Protein AF-A0A7X1G3B4-F1 (afdb_monomer)

InterPro domains:
  IPR011990 Tetratricopeptide-like helical domain superfamily [G3DSA:1.25.40.10] (1-96)
  IPR011990 Tetratricopeptide-like helical domain superfamily [SSF48452] (3-93)

Sequence (104 aa):
MHSRGQSYARSGQERRGLTYLLMAYRICPDDIHILRSLIALFTQSGDGRRALNALDYLIGLEGEHPCHALLRSRALWVSGDHAGARECFSRHLLGPAPPRTSNP

Secondary structure (DSSP, 8-state):
---SSSGGGGSTTHHHHHHHHHHHHHH-TT-HHHHHHHHHHHHHHT-HHHHHHHHHHHHHHH---HHHHHHHHHHHHHTT-HHHHHHHHHHHHHSSPPP-----

Nearest PDB structures (foldseek):
  6vfj-assembly1_B  TM=7.382E-01  e=1.663E-02  synthetic construct
  3vtx-assembly2_B  TM=7.820E-01  e=4.833E-02  Candidatus Magnetobacterium bavaricum
  8os1-assembly1_B  TM=7.878E-01  e=6.897E-02  Trypanosoma cruzi
  6fdp-assembly1_A  TM=7.020E-01  e=1.036E-01  Homo sapiens
  4buj-assembly2_F  TM=7.617E-01  e=2.456E-01  Saccharomyces cerevisiae S288C

Organism: NCBI:txid2762576

Solvent-accessible surface area (backbone atoms only — not comparable to full-atom values): 6002 Å² total; per-residue (Å²): 141,90,84,76,81,76,68,72,84,71,54,95,48,58,76,64,48,48,58,53,44,54,53,46,36,74,76,44,71,83,39,63,70,51,39,55,51,50,26,54,46,25,35,73,71,48,38,8,67,60,13,43,53,42,44,53,54,46,34,74,72,78,43,93,50,79,70,50,41,58,52,46,16,50,11,29,42,44,55,68,39,52,67,61,14,48,52,42,41,49,48,61,74,60,42,88,64,74,77,82,77,85,75,132
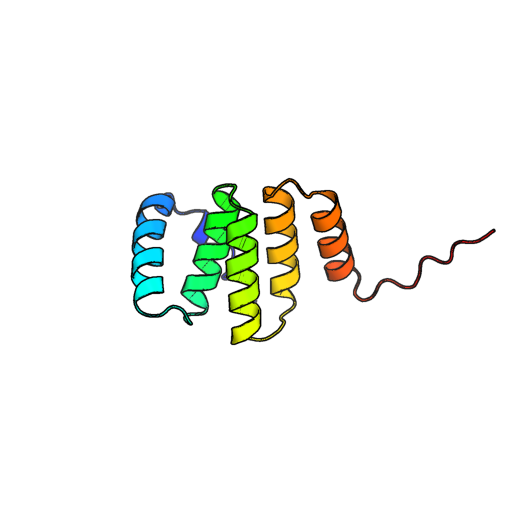
Structure (mmCIF, N/CA/C/O backbone):
data_AF-A0A7X1G3B4-F1
#
_entry.id   AF-A0A7X1G3B4-F1
#
loop_
_atom_site.group_PDB
_atom_site.id
_atom_site.type_symbol
_atom_site.label_atom_id
_atom_site.label_alt_id
_atom_site.label_comp_id
_atom_site.label_asym_id
_atom_site.label_entity_id
_atom_site.label_seq_id
_atom_site.pdbx_PDB_ins_code
_atom_site.Cartn_x
_atom_site.Cartn_y
_atom_site.Cartn_z
_atom_site.occupancy
_atom_site.B_iso_or_equiv
_atom_site.auth_seq_id
_atom_site.auth_comp_id
_atom_site.auth_asym_id
_atom_site.auth_atom_id
_atom_site.pdbx_PDB_model_num
ATOM 1 N N . MET A 1 1 ? 21.589 -2.088 6.244 1.00 38.19 1 MET A N 1
ATOM 2 C CA . MET A 1 1 ? 21.008 -0.810 6.716 1.00 38.19 1 MET A CA 1
ATOM 3 C C . MET A 1 1 ? 19.492 -0.812 6.494 1.00 38.19 1 MET A C 1
ATOM 5 O O . MET A 1 1 ? 19.005 -0.251 5.524 1.00 38.19 1 MET A O 1
ATOM 9 N N . HIS A 1 2 ? 18.737 -1.482 7.370 1.00 42.66 2 HIS A N 1
ATOM 10 C CA . HIS A 1 2 ? 17.272 -1.577 7.316 1.00 42.66 2 HIS A CA 1
ATOM 11 C C . HIS A 1 2 ? 16.676 -0.797 8.489 1.00 42.66 2 HIS A C 1
ATOM 13 O O . HIS A 1 2 ? 16.542 -1.362 9.565 1.00 42.66 2 HIS A O 1
ATOM 19 N N . SER A 1 3 ? 16.374 0.494 8.311 1.00 39.66 3 SER A N 1
ATOM 20 C CA . SER A 1 3 ? 15.468 1.271 9.184 1.00 39.66 3 SER A CA 1
ATOM 21 C C . SER A 1 3 ? 15.302 2.700 8.658 1.00 39.66 3 SER A C 1
ATOM 23 O O . SER A 1 3 ? 15.886 3.633 9.194 1.00 39.66 3 SER A O 1
ATOM 25 N N . ARG A 1 4 ? 14.527 2.902 7.582 1.00 43.81 4 ARG A N 1
ATOM 26 C CA . ARG A 1 4 ? 14.078 4.260 7.182 1.00 43.81 4 ARG A CA 1
ATOM 27 C C . ARG A 1 4 ? 12.594 4.367 6.815 1.00 43.81 4 ARG A C 1
ATOM 29 O O . ARG A 1 4 ? 12.114 5.467 6.587 1.00 43.81 4 ARG A O 1
ATOM 36 N N . GLY A 1 5 ? 11.845 3.261 6.830 1.00 39.69 5 GLY A N 1
ATOM 37 C CA . GLY A 1 5 ? 10.407 3.273 6.527 1.00 39.69 5 GLY A CA 1
ATOM 38 C C . GLY A 1 5 ? 9.496 3.626 7.710 1.00 39.69 5 GLY A C 1
ATOM 39 O O . GLY A 1 5 ? 8.376 4.071 7.497 1.00 39.69 5 GLY A O 1
ATOM 40 N N . GLN A 1 6 ? 9.952 3.453 8.958 1.00 45.34 6 GLN A N 1
ATOM 41 C CA . GLN A 1 6 ? 9.087 3.620 10.140 1.00 45.34 6 GLN A CA 1
ATOM 42 C C . GLN A 1 6 ? 9.034 5.051 10.703 1.00 45.34 6 GLN A C 1
ATOM 44 O O . GLN A 1 6 ? 8.147 5.348 11.498 1.00 45.34 6 GLN A O 1
ATOM 49 N N . SER A 1 7 ? 9.930 5.958 10.297 1.00 46.56 7 SER A N 1
ATOM 50 C CA . SER A 1 7 ? 10.035 7.278 10.944 1.00 46.56 7 SER A CA 1
ATOM 51 C C . SER A 1 7 ? 9.024 8.324 10.458 1.00 46.56 7 SER A C 1
ATOM 53 O O . S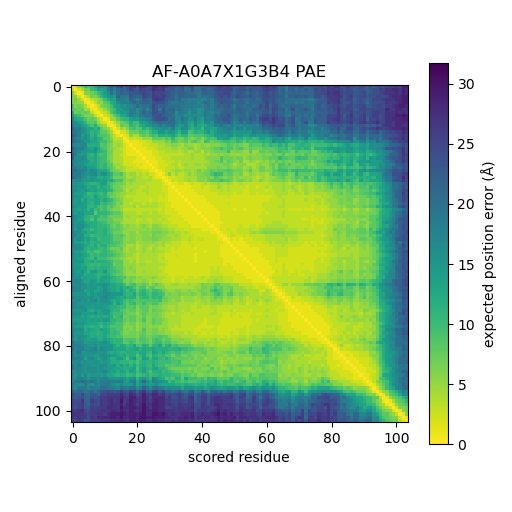ER A 1 7 ? 8.824 9.317 11.152 1.00 46.56 7 SER A O 1
ATOM 55 N N . TYR A 1 8 ? 8.376 8.141 9.304 1.00 49.12 8 TYR A N 1
ATOM 56 C CA . TYR A 1 8 ? 7.470 9.167 8.763 1.00 49.12 8 TYR A CA 1
ATOM 57 C C . TYR A 1 8 ? 6.027 9.073 9.278 1.00 49.12 8 TYR A C 1
ATOM 59 O O . TYR A 1 8 ? 5.281 10.036 9.151 1.00 49.12 8 TYR A O 1
ATOM 67 N N . ALA A 1 9 ? 5.656 7.976 9.947 1.00 41.56 9 ALA A N 1
ATOM 68 C CA . ALA A 1 9 ? 4.331 7.803 10.552 1.00 41.56 9 ALA A CA 1
ATOM 69 C C . ALA A 1 9 ? 4.172 8.496 11.927 1.00 41.56 9 ALA A C 1
ATOM 71 O O . ALA A 1 9 ? 3.136 8.356 12.566 1.00 41.56 9 ALA A O 1
ATOM 72 N N . ARG A 1 10 ? 5.196 9.209 12.429 1.00 42.84 10 ARG A N 1
ATOM 73 C CA . ARG A 1 10 ? 5.163 9.843 13.767 1.00 42.84 10 ARG A CA 1
ATOM 74 C C . ARG A 1 10 ? 5.088 11.364 13.778 1.00 42.84 10 ARG A C 1
ATOM 76 O O . ARG A 1 10 ? 4.856 11.941 14.837 1.00 42.84 10 ARG A O 1
ATOM 83 N N . SER A 1 11 ? 5.263 12.026 12.643 1.00 44.81 11 SER A N 1
ATOM 84 C CA . SER A 1 11 ? 5.191 13.483 12.598 1.00 44.81 11 SER A CA 1
ATOM 85 C C . SER A 1 11 ? 3.753 13.885 12.297 1.00 44.81 11 SER A C 1
ATOM 87 O O . SER A 1 11 ? 3.269 13.615 11.202 1.00 44.81 11 SER A O 1
ATOM 89 N N . GLY A 1 12 ? 3.082 14.574 13.228 1.00 45.66 12 GLY A N 1
ATOM 90 C CA . GLY A 1 12 ? 1.732 15.157 13.089 1.00 45.66 12 GLY A CA 1
ATOM 91 C C . GLY A 1 12 ? 1.567 16.206 11.971 1.00 45.66 12 GLY A C 1
ATOM 92 O O . GLY A 1 12 ? 0.716 17.085 12.050 1.00 45.66 12 GLY A O 1
ATOM 93 N N . GLN A 1 13 ? 2.392 16.126 10.926 1.00 50.03 13 GLN A N 1
ATOM 94 C CA . GLN A 1 13 ? 2.340 16.863 9.671 1.00 50.03 13 GLN A CA 1
ATOM 95 C C . GLN A 1 13 ? 1.618 16.085 8.554 1.00 50.03 13 GLN A C 1
ATOM 97 O O . GLN A 1 13 ? 1.557 16.592 7.436 1.00 50.03 13 GLN A O 1
ATOM 102 N N . GLU A 1 14 ? 1.047 14.903 8.830 1.00 54.47 14 GLU A N 1
ATOM 103 C CA . GLU A 1 14 ? 0.404 14.010 7.842 1.00 54.47 14 GLU A CA 1
ATOM 104 C C . GLU A 1 14 ? -0.493 14.734 6.826 1.00 54.47 14 GLU A C 1
ATOM 106 O O . GLU A 1 14 ? -0.369 14.515 5.622 1.00 54.47 14 GLU A O 1
ATOM 111 N N . ARG A 1 15 ? -1.349 15.664 7.273 1.00 53.91 15 ARG A N 1
ATOM 112 C CA . ARG A 1 15 ? -2.278 16.363 6.364 1.00 53.91 15 ARG A CA 1
ATOM 113 C C . ARG A 1 15 ? -1.598 17.369 5.434 1.00 53.91 15 ARG A C 1
ATOM 115 O O . ARG A 1 15 ? -2.042 17.538 4.305 1.00 53.91 15 ARG A O 1
ATOM 122 N N . ARG A 1 16 ? -0.532 18.043 5.884 1.00 58.41 16 ARG A N 1
ATOM 123 C CA . ARG A 1 16 ? 0.249 18.962 5.028 1.00 58.41 16 ARG A CA 1
ATOM 124 C C . ARG A 1 16 ? 1.195 18.185 4.113 1.00 58.41 16 ARG A C 1
ATOM 126 O O . ARG A 1 16 ? 1.377 18.568 2.960 1.00 58.41 16 ARG A O 1
ATOM 133 N N . GLY A 1 17 ? 1.727 17.070 4.614 1.00 65.38 17 GLY A N 1
ATOM 134 C CA . GLY A 1 17 ? 2.527 16.124 3.846 1.00 65.38 17 GLY A CA 1
ATOM 135 C C . GLY A 1 17 ? 1.749 15.524 2.678 1.00 65.38 17 GLY A C 1
ATOM 136 O O . GLY A 1 17 ? 2.301 15.443 1.588 1.00 65.38 17 GLY A O 1
ATOM 137 N N . LEU A 1 18 ? 0.461 15.201 2.861 1.00 68.19 18 LEU A N 1
ATOM 138 C CA . LEU A 1 18 ? -0.400 14.676 1.795 1.00 68.19 18 LEU A CA 1
ATOM 139 C C . LEU A 1 18 ? -0.462 15.608 0.583 1.00 68.19 18 LEU A C 1
ATOM 141 O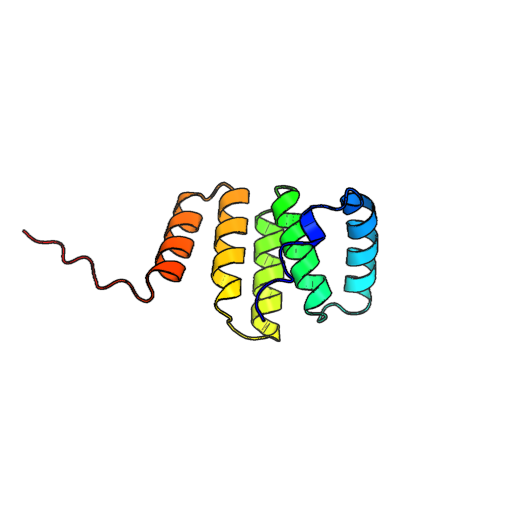 O . LEU A 1 18 ? -0.186 15.184 -0.534 1.00 68.19 18 LEU A O 1
ATOM 145 N N . THR A 1 19 ? -0.808 16.880 0.795 1.00 73.50 19 THR A N 1
ATOM 146 C CA . THR A 1 19 ? -0.938 17.845 -0.304 1.00 73.50 19 THR A CA 1
ATOM 147 C C . THR A 1 19 ? 0.392 18.040 -1.019 1.00 73.50 19 THR A C 1
ATOM 149 O O . THR A 1 19 ? 0.427 18.068 -2.246 1.00 73.50 19 THR A O 1
ATOM 152 N N . TYR A 1 20 ? 1.494 18.116 -0.271 1.00 73.88 20 TYR A N 1
ATOM 153 C CA . TYR A 1 20 ? 2.824 18.243 -0.861 1.00 73.88 20 TYR A CA 1
ATOM 154 C C . TYR A 1 20 ? 3.217 16.997 -1.669 1.00 73.88 20 TYR A C 1
ATOM 156 O O . TYR A 1 20 ? 3.682 17.129 -2.796 1.00 73.88 20 TYR A O 1
ATOM 164 N N . LEU A 1 21 ? 2.953 15.795 -1.147 1.00 75.69 21 LEU A N 1
ATOM 165 C CA . LEU A 1 21 ? 3.201 14.523 -1.834 1.00 75.69 21 LEU A CA 1
ATOM 166 C C . LEU A 1 21 ? 2.354 14.365 -3.095 1.00 75.69 21 LEU A C 1
ATOM 168 O O . LEU A 1 21 ? 2.865 13.892 -4.101 1.00 75.69 21 LEU A O 1
ATOM 172 N N . LEU A 1 22 ? 1.089 14.785 -3.077 1.00 79.44 22 LEU A N 1
ATOM 173 C CA . LEU A 1 22 ? 0.232 14.756 -4.263 1.00 79.44 22 LEU A CA 1
ATOM 174 C C . LEU A 1 22 ? 0.719 15.731 -5.339 1.00 79.44 22 LEU A C 1
ATOM 176 O O . LEU A 1 22 ? 0.697 15.398 -6.521 1.00 79.44 22 LEU A O 1
ATOM 180 N N . MET A 1 23 ? 1.185 16.919 -4.949 1.00 81.31 23 MET A N 1
ATOM 181 C CA . MET A 1 23 ? 1.775 17.871 -5.894 1.00 81.31 23 MET A CA 1
ATOM 182 C C . MET A 1 23 ? 3.095 17.344 -6.455 1.00 81.31 23 MET A C 1
ATOM 184 O O . MET A 1 23 ? 3.314 17.417 -7.659 1.00 81.31 23 MET A O 1
ATOM 188 N N . ALA A 1 24 ? 3.934 16.749 -5.610 1.00 80.19 24 ALA A N 1
ATOM 189 C CA . ALA A 1 24 ? 5.177 16.124 -6.036 1.00 80.19 24 ALA A CA 1
ATOM 190 C C . ALA A 1 24 ? 4.917 14.928 -6.972 1.00 80.19 24 ALA A C 1
ATOM 192 O O . ALA A 1 24 ? 5.570 14.826 -8.003 1.00 80.19 24 ALA A O 1
ATOM 193 N N . TYR A 1 25 ? 3.900 14.105 -6.698 1.00 81.25 25 TYR A N 1
ATOM 194 C CA . TYR A 1 25 ? 3.465 13.011 -7.576 1.00 81.25 25 TYR A CA 1
ATOM 195 C C . TYR A 1 25 ? 3.010 13.506 -8.955 1.00 81.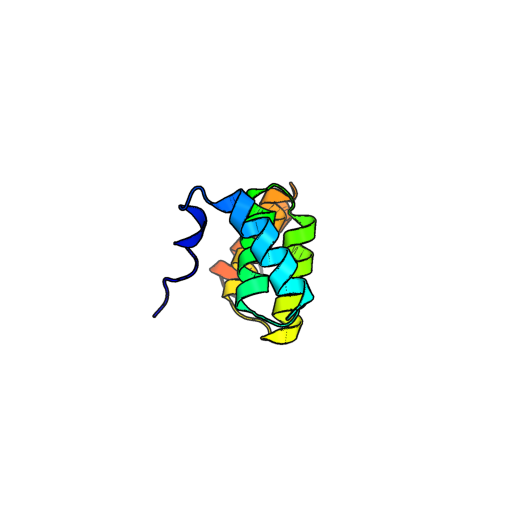25 25 TYR A C 1
ATOM 197 O O . TYR A 1 25 ? 3.251 12.849 -9.961 1.00 81.25 25 TYR A O 1
ATOM 205 N N . ARG A 1 26 ? 2.397 14.695 -9.038 1.00 82.62 26 ARG A N 1
ATOM 206 C CA . ARG A 1 26 ? 2.056 15.308 -10.334 1.00 82.62 26 ARG A CA 1
ATOM 207 C C . ARG A 1 26 ? 3.278 15.760 -11.134 1.00 82.62 26 ARG A C 1
ATOM 209 O O . ARG A 1 26 ? 3.160 15.910 -12.344 1.00 82.62 26 ARG A O 1
ATOM 216 N N . ILE A 1 27 ? 4.399 16.030 -10.467 1.00 82.88 27 ILE A N 1
ATOM 217 C CA . ILE A 1 27 ? 5.644 16.490 -11.096 1.00 82.88 27 ILE A CA 1
ATOM 218 C C . ILE A 1 27 ? 6.524 15.291 -11.465 1.00 82.88 27 ILE A C 1
ATOM 220 O O . ILE A 1 27 ? 7.076 15.255 -12.559 1.00 82.88 27 ILE A O 1
ATOM 224 N N . CYS A 1 28 ? 6.637 14.314 -10.566 1.00 79.00 28 CYS A N 1
ATOM 225 C CA . CYS A 1 28 ? 7.419 13.098 -10.746 1.00 79.00 28 CYS A CA 1
ATOM 226 C C . CYS A 1 28 ? 6.610 11.886 -10.242 1.00 79.00 28 CYS A C 1
ATOM 228 O O . CYS A 1 28 ? 6.710 11.522 -9.065 1.00 79.00 28 CYS A O 1
ATOM 230 N N . PRO A 1 29 ? 5.766 11.282 -11.095 1.00 79.12 29 PRO A N 1
ATOM 231 C CA . PRO A 1 29 ? 4.926 10.153 -10.695 1.00 79.12 29 PRO A CA 1
ATOM 232 C C . PRO A 1 29 ? 5.728 8.865 -10.465 1.00 79.12 29 PRO A C 1
ATOM 234 O O . PRO A 1 29 ? 5.291 8.008 -9.701 1.00 79.12 29 PRO A O 1
ATOM 237 N N . ASP A 1 30 ? 6.906 8.756 -11.080 1.00 84.06 30 ASP A N 1
ATOM 238 C CA . ASP A 1 30 ? 7.796 7.593 -10.994 1.00 84.06 30 ASP A CA 1
ATOM 239 C C . ASP A 1 30 ? 8.782 7.653 -9.821 1.00 84.06 30 ASP A C 1
ATOM 241 O O . ASP A 1 30 ? 9.614 6.762 -9.648 1.00 84.06 30 ASP A O 1
ATOM 245 N N . ASP A 1 31 ? 8.704 8.691 -8.984 1.00 82.38 31 ASP A N 1
ATOM 246 C CA . ASP A 1 31 ? 9.558 8.776 -7.807 1.00 82.38 31 ASP A CA 1
ATOM 247 C C . ASP A 1 31 ? 9.113 7.768 -6.734 1.00 82.38 31 ASP A C 1
ATOM 249 O O . ASP A 1 31 ? 8.065 7.875 -6.083 1.00 82.38 31 ASP A O 1
ATOM 253 N N . ILE A 1 32 ? 9.981 6.791 -6.517 1.00 81.94 32 ILE A N 1
ATOM 254 C CA . ILE A 1 32 ? 9.850 5.709 -5.543 1.00 81.94 32 ILE A CA 1
ATOM 255 C C . ILE A 1 32 ? 9.584 6.225 -4.124 1.00 81.94 32 ILE A C 1
ATOM 257 O O . ILE A 1 32 ? 8.784 5.646 -3.380 1.00 81.94 32 ILE A 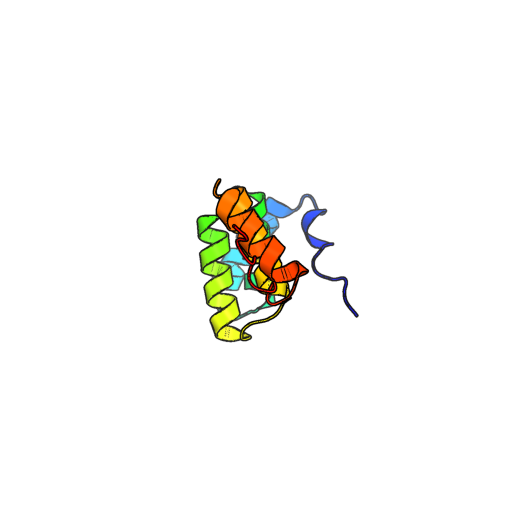O 1
ATOM 261 N N . HIS A 1 33 ? 10.247 7.306 -3.707 1.00 80.00 33 HIS A N 1
ATOM 262 C CA . HIS A 1 33 ? 10.090 7.847 -2.360 1.00 80.00 33 HIS A CA 1
ATOM 263 C C . HIS A 1 33 ? 8.704 8.468 -2.172 1.00 80.00 33 HIS A C 1
ATOM 265 O O . HIS A 1 33 ? 8.097 8.315 -1.102 1.00 80.00 33 HIS A O 1
ATOM 271 N N . ILE A 1 34 ? 8.181 9.116 -3.215 1.00 82.62 34 ILE A N 1
ATOM 272 C CA . ILE A 1 34 ? 6.826 9.674 -3.233 1.00 82.62 34 ILE A CA 1
ATOM 273 C C . ILE A 1 34 ? 5.797 8.543 -3.163 1.00 82.62 34 ILE A C 1
ATOM 275 O O . ILE A 1 34 ? 4.923 8.569 -2.294 1.00 82.62 34 ILE A O 1
ATOM 279 N N . LEU A 1 35 ? 5.942 7.511 -3.997 1.00 84.19 35 LEU A N 1
ATOM 280 C CA . LEU A 1 35 ? 5.049 6.348 -4.021 1.00 84.19 35 LEU A CA 1
ATOM 281 C C . LEU A 1 35 ? 4.997 5.628 -2.670 1.00 84.19 35 LEU A C 1
ATOM 283 O O . LEU A 1 35 ? 3.915 5.383 -2.137 1.00 84.19 35 LEU A O 1
ATOM 287 N N . ARG A 1 36 ? 6.152 5.360 -2.049 1.00 83.12 36 ARG A N 1
ATOM 288 C CA . ARG A 1 36 ? 6.222 4.726 -0.717 1.00 83.12 36 ARG A CA 1
ATOM 289 C C . ARG A 1 36 ? 5.519 5.552 0.355 1.00 83.12 36 ARG A C 1
ATOM 291 O O . ARG A 1 36 ? 4.847 4.991 1.223 1.00 83.12 36 ARG A O 1
ATOM 298 N N . SER A 1 37 ? 5.645 6.872 0.278 1.00 81.62 37 SER A N 1
ATOM 299 C CA . SER A 1 37 ? 4.980 7.791 1.203 1.00 81.62 37 SER A CA 1
ATOM 300 C C . SER A 1 37 ? 3.462 7.814 0.987 1.00 81.62 37 SER A C 1
ATOM 302 O O . SER A 1 37 ? 2.711 7.772 1.962 1.00 81.62 37 SER A O 1
ATOM 304 N N . LEU A 1 38 ? 2.997 7.793 -0.268 1.00 84.25 38 LEU A N 1
ATOM 305 C CA . LEU A 1 38 ? 1.574 7.689 -0.608 1.00 84.25 38 LEU A CA 1
ATOM 306 C C . LEU A 1 38 ? 0.963 6.368 -0.127 1.00 84.25 38 LEU A C 1
ATOM 308 O O . LEU A 1 38 ? -0.101 6.382 0.486 1.00 84.25 38 LEU A O 1
ATOM 312 N N . ILE A 1 39 ? 1.646 5.236 -0.324 1.00 86.81 39 ILE A N 1
ATOM 313 C CA . ILE A 1 39 ? 1.190 3.919 0.152 1.00 86.81 39 ILE A CA 1
ATOM 314 C C . ILE A 1 39 ? 1.008 3.932 1.673 1.00 86.81 39 ILE A C 1
ATOM 316 O O . ILE A 1 39 ? -0.031 3.499 2.179 1.00 86.81 39 ILE A O 1
ATOM 320 N N . ALA A 1 40 ? 1.991 4.455 2.413 1.00 82.31 40 ALA A N 1
ATOM 321 C CA . ALA A 1 40 ? 1.914 4.557 3.869 1.00 82.31 40 ALA A CA 1
ATOM 322 C C . ALA A 1 40 ? 0.739 5.435 4.321 1.00 82.31 40 ALA A C 1
ATOM 324 O O . ALA A 1 40 ? 0.041 5.102 5.277 1.00 82.31 40 ALA A O 1
ATOM 325 N N . LEU A 1 41 ? 0.497 6.535 3.617 1.00 82.88 41 LEU A N 1
ATOM 326 C CA . LEU A 1 41 ? -0.558 7.481 3.940 1.00 82.88 41 LEU A CA 1
ATOM 327 C C . LEU A 1 41 ? -1.957 6.950 3.616 1.00 82.88 41 LEU A C 1
ATOM 329 O O . LEU A 1 41 ? -2.854 7.066 4.447 1.00 82.88 41 LEU A O 1
ATOM 333 N N . PHE A 1 42 ? -2.144 6.298 2.467 1.00 85.31 42 PHE A N 1
ATOM 334 C CA . PHE A 1 42 ? -3.397 5.615 2.138 1.00 85.31 42 PHE A CA 1
ATOM 335 C C . PHE A 1 42 ? -3.694 4.491 3.133 1.00 85.31 42 PHE A C 1
ATOM 337 O O . PHE A 1 42 ? -4.827 4.346 3.582 1.00 85.31 42 PHE A O 1
ATOM 344 N N . THR A 1 43 ? -2.664 3.756 3.557 1.00 84.38 43 THR A N 1
ATOM 345 C CA . THR A 1 43 ? -2.800 2.722 4.591 1.00 84.38 43 THR A CA 1
ATOM 346 C C . THR A 1 43 ? -3.198 3.317 5.948 1.00 84.38 43 THR A C 1
ATOM 348 O O . THR A 1 43 ? -4.009 2.731 6.653 1.00 84.38 43 THR A O 1
ATOM 351 N N . GLN A 1 44 ? -2.665 4.482 6.330 1.00 81.25 44 GLN A N 1
ATOM 352 C CA . GLN A 1 44 ? -3.070 5.180 7.561 1.00 81.25 44 GLN A CA 1
ATOM 353 C C . GLN A 1 44 ? -4.477 5.781 7.464 1.00 81.25 44 GLN A C 1
ATOM 355 O O . GLN A 1 44 ? -5.206 5.796 8.450 1.00 81.25 44 GLN A O 1
ATOM 360 N N . SER A 1 45 ? -4.875 6.227 6.272 1.00 81.19 45 SER A N 1
ATOM 361 C CA . SER A 1 45 ? -6.166 6.884 6.029 1.00 81.19 45 SER A CA 1
ATOM 362 C C . SER A 1 45 ? -7.349 5.915 5.939 1.00 81.19 45 SER A C 1
ATOM 364 O O . SER A 1 45 ? -8.488 6.364 5.885 1.00 81.19 45 SER A O 1
ATOM 366 N N . GLY A 1 46 ? -7.112 4.599 5.911 1.00 82.75 46 GLY A N 1
ATOM 367 C CA . GLY A 1 46 ? -8.177 3.614 5.684 1.00 82.75 46 GLY A CA 1
ATOM 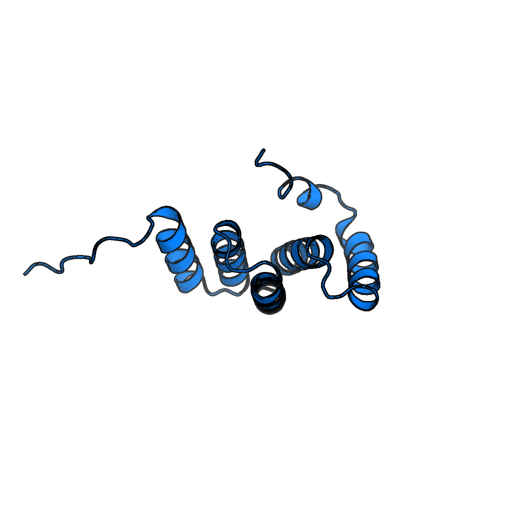368 C C . GLY A 1 46 ? -8.364 3.219 4.212 1.00 82.75 46 GLY A C 1
ATOM 369 O O . GLY A 1 46 ? -9.104 2.291 3.897 1.00 82.75 46 GLY A O 1
ATOM 370 N N . ASP A 1 47 ? -7.664 3.881 3.292 1.00 85.69 47 ASP A N 1
ATOM 371 C CA . ASP A 1 47 ? -7.804 3.717 1.844 1.00 85.69 47 ASP A CA 1
ATOM 372 C C . ASP A 1 47 ? -6.958 2.549 1.305 1.00 85.69 47 ASP A C 1
ATOM 374 O O . ASP A 1 47 ? -6.097 2.712 0.433 1.00 85.69 47 ASP A O 1
ATOM 378 N N . GLY A 1 48 ? -7.220 1.332 1.790 1.00 87.06 48 GLY A N 1
ATOM 379 C CA . GLY A 1 48 ? -6.467 0.132 1.400 1.00 87.06 48 GLY A CA 1
ATOM 380 C C . GLY A 1 48 ? -6.425 -0.115 -0.117 1.00 87.06 48 GLY A C 1
ATOM 381 O O . GLY A 1 48 ? -5.388 -0.498 -0.654 1.00 87.06 48 GLY A O 1
ATOM 382 N N . ARG A 1 49 ? -7.501 0.206 -0.851 1.00 87.88 49 ARG A N 1
ATOM 383 C CA . ARG A 1 49 ? -7.542 0.085 -2.324 1.00 87.88 49 ARG A CA 1
ATOM 384 C C . ARG A 1 49 ? -6.544 1.006 -3.030 1.00 87.88 49 ARG A C 1
ATOM 386 O O . ARG A 1 49 ? -5.874 0.579 -3.967 1.00 87.88 49 ARG A O 1
ATOM 393 N N . ARG A 1 50 ? -6.433 2.264 -2.589 1.00 86.62 50 ARG A N 1
ATOM 394 C CA . ARG A 1 50 ? -5.481 3.228 -3.171 1.00 86.62 50 ARG A CA 1
ATOM 395 C C . ARG A 1 50 ? -4.046 2.867 -2.806 1.00 86.62 50 ARG A C 1
ATOM 397 O O . ARG A 1 50 ? -3.165 2.982 -3.651 1.00 86.62 50 ARG A O 1
ATOM 404 N N . ALA A 1 51 ? -3.834 2.366 -1.587 1.00 89.38 51 ALA A N 1
ATOM 405 C CA . ALA A 1 51 ? -2.542 1.843 -1.160 1.00 89.38 51 ALA A CA 1
ATOM 406 C C . ALA A 1 51 ? -2.085 0.663 -2.034 1.00 89.38 51 ALA A C 1
ATOM 408 O O . ALA A 1 51 ? -0.930 0.634 -2.447 1.00 89.38 51 ALA A O 1
ATOM 409 N N . LEU A 1 52 ? -2.988 -0.271 -2.359 1.00 88.69 52 LEU A N 1
ATOM 410 C CA . LEU A 1 52 ? -2.686 -1.400 -3.245 1.00 88.69 52 LEU A CA 1
ATOM 411 C C . LEU A 1 52 ? -2.334 -0.948 -4.664 1.00 88.69 52 LEU A C 1
ATOM 413 O O . LEU A 1 52 ? -1.358 -1.438 -5.214 1.00 88.69 52 LEU A O 1
ATOM 417 N N . ASN A 1 53 ? -3.078 0.003 -5.232 1.00 90.75 53 ASN A N 1
ATOM 418 C CA . ASN A 1 53 ? -2.803 0.509 -6.580 1.00 90.75 53 ASN A CA 1
ATOM 419 C C . ASN A 1 53 ? -1.432 1.210 -6.661 1.00 90.75 53 ASN A C 1
ATOM 421 O O . ASN A 1 53 ? -0.614 0.894 -7.518 1.00 90.75 53 ASN A O 1
ATOM 425 N N . ALA A 1 54 ? -1.132 2.095 -5.705 1.00 88.81 54 ALA A N 1
ATOM 426 C CA . ALA A 1 54 ? 0.175 2.751 -5.640 1.00 88.81 54 ALA A CA 1
ATOM 427 C C . ALA A 1 54 ? 1.327 1.751 -5.420 1.00 88.81 54 ALA A C 1
ATOM 429 O O . ALA A 1 54 ? 2.430 1.956 -5.924 1.00 88.81 54 ALA A O 1
ATOM 430 N N . LEU A 1 55 ? 1.076 0.663 -4.685 1.00 89.12 55 LEU A N 1
ATOM 431 C CA . LEU A 1 55 ? 2.045 -0.411 -4.490 1.00 89.12 55 LEU A CA 1
ATOM 432 C C . LEU A 1 55 ? 2.290 -1.216 -5.771 1.00 89.12 55 LEU A C 1
ATOM 434 O O . LEU A 1 55 ? 3.436 -1.550 -6.045 1.00 89.12 55 LEU A O 1
ATOM 438 N N . ASP A 1 56 ? 1.248 -1.513 -6.545 1.00 89.50 56 ASP A N 1
ATOM 439 C CA . ASP A 1 56 ? 1.367 -2.215 -7.830 1.00 89.50 56 ASP A CA 1
ATOM 440 C C . ASP A 1 56 ? 2.198 -1.395 -8.828 1.00 89.50 56 ASP A C 1
ATOM 442 O O . ASP A 1 56 ? 3.145 -1.904 -9.427 1.00 89.50 56 ASP A O 1
ATOM 446 N N . TYR A 1 57 ? 1.944 -0.084 -8.885 1.00 89.62 57 TYR A N 1
ATOM 447 C CA . TYR A 1 57 ? 2.745 0.851 -9.673 1.00 89.62 57 TYR A CA 1
ATOM 448 C C . TYR A 1 57 ? 4.217 0.871 -9.231 1.00 89.62 57 TYR A C 1
ATOM 450 O O . TYR A 1 57 ? 5.119 0.782 -10.060 1.00 89.62 57 TYR A O 1
ATOM 458 N N . LEU A 1 58 ? 4.475 0.911 -7.918 1.00 88.06 58 LEU A N 1
ATOM 459 C CA . LEU A 1 58 ? 5.833 0.856 -7.371 1.00 88.06 58 LEU A CA 1
ATO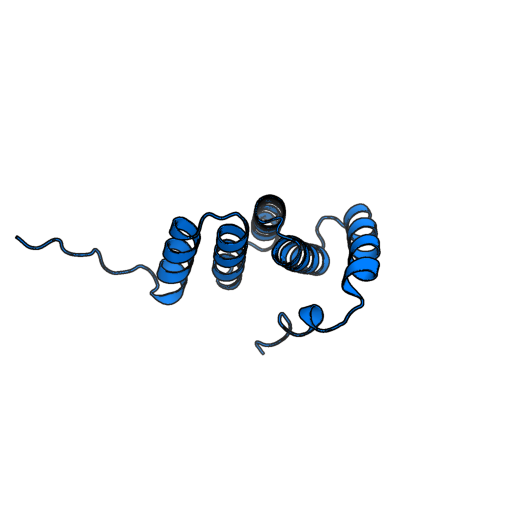M 460 C C . LEU A 1 58 ? 6.561 -0.450 -7.736 1.00 88.06 58 LEU A C 1
ATOM 462 O O . LEU A 1 58 ? 7.739 -0.413 -8.086 1.00 88.06 58 LEU A O 1
ATOM 466 N N . ILE A 1 59 ? 5.866 -1.592 -7.676 1.00 88.06 59 ILE A N 1
ATOM 467 C CA . ILE A 1 59 ? 6.410 -2.897 -8.086 1.00 88.06 59 ILE A CA 1
ATOM 468 C C . ILE A 1 59 ? 6.768 -2.887 -9.575 1.00 88.06 59 ILE A C 1
ATOM 470 O O . ILE A 1 59 ? 7.805 -3.430 -9.946 1.00 88.06 59 ILE A O 1
ATOM 474 N N . GLY A 1 60 ? 5.951 -2.252 -10.419 1.00 87.62 60 GLY A N 1
ATOM 475 C CA . GLY A 1 60 ? 6.243 -2.098 -11.844 1.00 87.62 60 GLY A CA 1
ATOM 476 C C . GLY A 1 60 ? 7.526 -1.308 -12.132 1.00 87.62 60 GLY A C 1
ATOM 477 O O . GLY A 1 60 ? 8.175 -1.568 -13.141 1.00 87.62 60 GLY A O 1
ATOM 478 N N . LEU A 1 61 ? 7.911 -0.386 -11.242 1.00 85.38 61 LEU A N 1
ATOM 479 C CA . LEU A 1 61 ? 9.089 0.474 -11.406 1.00 85.38 61 LEU A CA 1
ATOM 480 C C . LEU A 1 61 ? 10.374 -0.108 -10.805 1.00 85.38 61 LEU A C 1
ATOM 482 O O . LEU A 1 61 ? 11.404 -0.127 -11.473 1.00 85.38 61 LEU A O 1
ATOM 486 N N . GLU A 1 62 ? 10.339 -0.560 -9.547 1.00 83.94 62 GLU A N 1
ATOM 487 C CA . GLU A 1 62 ? 11.528 -1.095 -8.852 1.00 83.94 62 GLU A CA 1
ATOM 488 C C . GLU A 1 62 ? 11.719 -2.602 -9.065 1.00 83.94 62 GLU A C 1
ATOM 490 O O . GLU A 1 62 ? 12.792 -3.140 -8.794 1.00 83.94 62 GLU A O 1
ATOM 495 N N . GLY A 1 63 ? 10.678 -3.297 -9.527 1.00 80.06 63 GLY A N 1
ATOM 496 C CA . GLY A 1 63 ? 10.598 -4.750 -9.489 1.00 80.06 63 GLY A CA 1
ATOM 497 C C . GLY A 1 63 ? 10.085 -5.279 -8.147 1.00 80.06 63 GLY A C 1
ATOM 498 O O . GLY A 1 63 ? 9.819 -4.552 -7.183 1.00 80.06 63 GLY A O 1
ATOM 499 N N . GLU A 1 64 ? 9.898 -6.596 -8.075 1.00 78.19 64 GLU A N 1
ATOM 500 C CA . GLU A 1 64 ? 9.362 -7.234 -6.877 1.00 78.19 64 GLU A CA 1
ATOM 501 C C . GLU A 1 64 ? 10.415 -7.294 -5.760 1.00 78.19 64 GLU A C 1
ATOM 503 O O . GLU A 1 64 ? 11.463 -7.926 -5.888 1.00 78.19 64 GLU A O 1
ATOM 508 N N . HIS A 1 65 ? 10.114 -6.652 -4.629 1.00 76.50 65 HIS A N 1
ATOM 509 C CA . HIS A 1 65 ? 10.944 -6.680 -3.431 1.00 76.50 65 HIS A CA 1
ATOM 510 C C . HIS A 1 65 ? 10.209 -7.333 -2.258 1.00 76.50 65 HIS A C 1
ATOM 512 O O . HIS A 1 65 ? 8.999 -7.156 -2.099 1.00 76.50 65 HIS A O 1
ATOM 518 N N . PRO A 1 66 ? 10.936 -7.994 -1.338 1.00 72.38 66 PRO A N 1
ATOM 519 C CA . PRO A 1 66 ? 10.343 -8.611 -0.150 1.00 72.38 66 PRO A CA 1
ATOM 520 C C . PRO A 1 66 ? 9.538 -7.606 0.691 1.00 72.38 66 PRO A C 1
ATOM 522 O O . PRO A 1 66 ? 8.473 -7.928 1.209 1.00 72.38 66 PRO A O 1
ATOM 525 N N . CYS A 1 67 ? 9.977 -6.348 0.751 1.00 73.38 67 CYS A N 1
ATOM 526 C CA . CYS A 1 67 ? 9.264 -5.278 1.449 1.00 73.38 67 CYS A CA 1
ATOM 527 C C . CYS A 1 67 ? 7.850 -5.004 0.893 1.00 73.38 67 CYS A C 1
ATOM 529 O O . CYS A 1 67 ? 7.001 -4.497 1.629 1.00 73.38 67 CYS A O 1
ATOM 531 N N . HIS A 1 68 ? 7.573 -5.333 -0.373 1.00 83.06 68 HIS A N 1
ATOM 532 C CA . HIS A 1 68 ? 6.272 -5.101 -1.007 1.00 83.06 68 HIS A CA 1
ATOM 533 C C . HIS A 1 68 ? 5.196 -6.038 -0.461 1.00 83.06 68 HIS A C 1
ATOM 535 O O . HIS A 1 68 ? 4.060 -5.613 -0.265 1.00 83.06 68 HIS A O 1
ATOM 541 N N . ALA A 1 69 ? 5.547 -7.274 -0.104 1.00 80.00 69 ALA A N 1
ATOM 542 C CA . ALA A 1 69 ? 4.595 -8.219 0.474 1.00 80.00 69 ALA A CA 1
ATOM 543 C C . ALA A 1 69 ? 4.064 -7.751 1.845 1.00 80.00 69 ALA A C 1
ATOM 545 O O . ALA A 1 69 ? 2.870 -7.879 2.127 1.00 80.00 69 ALA A O 1
ATOM 546 N N . LEU A 1 70 ? 4.919 -7.124 2.665 1.00 80.38 70 LEU A N 1
ATOM 547 C CA . LEU A 1 70 ? 4.509 -6.497 3.929 1.00 80.38 70 LEU A CA 1
ATOM 548 C C . LEU A 1 70 ? 3.550 -5.323 3.702 1.00 80.38 70 LEU A C 1
ATOM 550 O O . LEU A 1 70 ? 2.528 -5.219 4.382 1.00 80.38 70 LEU A O 1
ATOM 554 N N . LEU A 1 71 ? 3.857 -4.448 2.738 1.00 80.88 71 LEU A N 1
ATOM 555 C CA . LEU A 1 71 ? 2.992 -3.318 2.385 1.00 80.88 71 LEU A CA 1
ATOM 556 C C . LEU A 1 71 ? 1.635 -3.798 1.849 1.00 80.88 71 LEU A C 1
ATOM 558 O O . LEU A 1 71 ? 0.602 -3.269 2.255 1.00 80.88 71 LEU A O 1
ATOM 562 N N . ARG A 1 72 ? 1.628 -4.847 1.016 1.00 84.75 72 ARG A N 1
ATOM 563 C CA . ARG A 1 72 ? 0.417 -5.455 0.445 1.00 84.75 72 ARG A CA 1
ATOM 564 C C . ARG A 1 72 ? -0.483 -6.036 1.527 1.00 84.75 72 ARG A C 1
ATOM 566 O O . ARG A 1 72 ? -1.673 -5.741 1.551 1.00 84.75 72 ARG A O 1
ATOM 573 N N . SER A 1 73 ? 0.090 -6.802 2.456 1.00 83.56 73 SER A N 1
ATOM 574 C CA . SER A 1 73 ? -0.641 -7.345 3.604 1.00 83.56 73 SER A CA 1
ATOM 575 C C . SER A 1 73 ? -1.282 -6.234 4.441 1.00 83.56 73 SER A C 1
ATOM 577 O O . SER A 1 73 ? -2.465 -6.307 4.774 1.00 83.56 73 SER A O 1
ATOM 579 N N . ARG A 1 74 ? -0.542 -5.154 4.718 1.00 81.69 74 ARG A N 1
ATOM 580 C CA . ARG A 1 74 ? -1.061 -4.021 5.493 1.00 81.69 74 ARG A CA 1
ATOM 581 C C . ARG A 1 74 ? -2.192 -3.290 4.766 1.00 81.69 74 ARG A C 1
ATOM 583 O O . ARG A 1 74 ? -3.184 -2.935 5.394 1.00 81.69 74 ARG A O 1
ATOM 590 N N . ALA A 1 75 ? -2.069 -3.103 3.455 1.00 86.62 75 ALA A N 1
ATOM 591 C CA . ALA A 1 75 ? -3.105 -2.477 2.643 1.00 86.62 75 ALA A CA 1
ATOM 592 C C . ALA A 1 75 ? -4.381 -3.339 2.558 1.00 86.62 75 ALA A C 1
ATOM 594 O O . ALA A 1 75 ? -5.483 -2.806 2.689 1.00 86.62 75 ALA A O 1
ATOM 595 N N . LEU A 1 76 ? -4.246 -4.665 2.426 1.00 84.69 76 LEU A N 1
ATOM 596 C CA . LEU A 1 76 ? -5.367 -5.615 2.483 1.00 84.69 76 LEU A CA 1
ATOM 597 C C . LEU A 1 76 ? -6.071 -5.575 3.841 1.00 84.69 76 LEU A C 1
ATOM 599 O O . LEU A 1 76 ? -7.297 -5.504 3.899 1.00 84.69 76 LEU A O 1
ATOM 603 N N . TRP A 1 77 ? -5.295 -5.529 4.927 1.00 84.25 77 TRP A N 1
ATOM 604 C CA . TRP A 1 77 ? -5.830 -5.448 6.284 1.00 84.25 77 TRP A CA 1
ATOM 605 C C . TRP A 1 77 ? -6.695 -4.205 6.476 1.00 84.25 77 TRP A C 1
ATOM 607 O O . TRP A 1 77 ? -7.780 -4.274 7.045 1.00 84.25 77 TRP A O 1
ATOM 617 N N . VAL A 1 78 ? -6.219 -3.065 5.981 1.00 84.12 78 VAL A N 1
ATOM 618 C CA . VAL A 1 78 ? -6.937 -1.792 6.058 1.00 84.12 78 VAL A CA 1
ATOM 619 C C . VAL A 1 78 ? -8.140 -1.757 5.108 1.00 84.12 78 VAL A C 1
ATOM 621 O O . VAL A 1 78 ? -9.147 -1.134 5.421 1.00 84.12 78 VAL A O 1
ATOM 624 N N . SER A 1 79 ? -8.085 -2.484 3.990 1.00 83.25 79 SER A N 1
ATOM 625 C CA . SER A 1 79 ? -9.223 -2.656 3.080 1.00 83.25 79 SER A CA 1
ATOM 626 C C . SER A 1 79 ? -10.329 -3.573 3.634 1.00 83.25 79 SER A C 1
ATOM 628 O O . SER A 1 79 ? -11.328 -3.776 2.942 1.00 83.25 79 SER A O 1
ATOM 630 N N . GLY A 1 80 ? -10.156 -4.145 4.832 1.00 81.81 80 GLY A N 1
ATOM 631 C CA . GLY A 1 80 ? -11.086 -5.095 5.455 1.00 81.81 80 GLY A CA 1
ATOM 632 C C . GLY A 1 80 ? -10.885 -6.554 5.031 1.00 81.81 80 GLY A C 1
ATOM 633 O O . GLY A 1 80 ? -11.545 -7.445 5.562 1.00 81.81 80 GLY A O 1
ATOM 6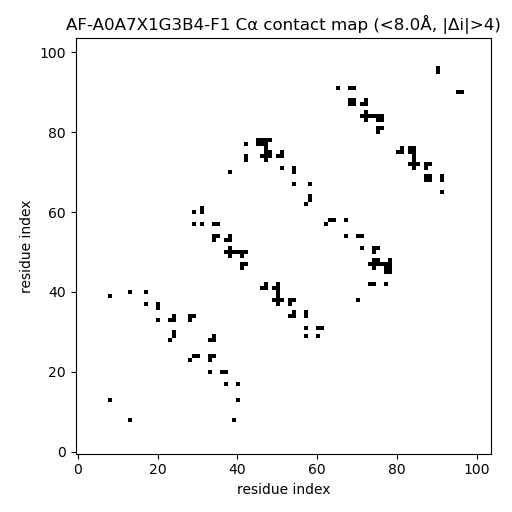34 N N . ASP A 1 81 ? -9.944 -6.829 4.123 1.00 80.50 81 ASP A N 1
ATOM 635 C CA . ASP A 1 81 ? -9.631 -8.181 3.659 1.00 80.50 81 ASP A CA 1
ATOM 636 C C . ASP A 1 81 ? -8.575 -8.831 4.566 1.00 80.50 81 ASP A C 1
ATOM 638 O O . ASP A 1 81 ? -7.405 -9.020 4.228 1.00 80.50 81 ASP A O 1
ATOM 642 N N . HIS A 1 82 ? -8.982 -9.125 5.801 1.00 78.88 82 HIS A N 1
ATOM 643 C CA . HIS A 1 82 ? -8.084 -9.682 6.817 1.00 78.88 82 HIS A CA 1
ATOM 644 C C . HIS A 1 82 ? -7.607 -11.102 6.479 1.00 78.88 82 HIS A C 1
ATOM 646 O O . HIS A 1 82 ? -6.519 -11.502 6.903 1.00 78.88 82 HIS A O 1
ATOM 652 N N . ALA A 1 83 ? -8.406 -11.861 5.723 1.00 78.44 83 ALA A N 1
ATOM 653 C CA . ALA A 1 83 ? -8.061 -13.207 5.277 1.00 78.44 83 ALA A CA 1
ATOM 654 C C . ALA A 1 83 ? -6.899 -13.175 4.274 1.00 78.44 83 ALA A C 1
ATOM 656 O O . ALA A 1 83 ? -5.861 -13.792 4.531 1.00 78.44 83 ALA A O 1
ATOM 657 N N . GLY A 1 84 ? -7.011 -12.381 3.204 1.00 76.12 84 GLY A N 1
ATOM 658 C CA . GLY A 1 84 ? -5.934 -12.193 2.237 1.00 76.12 84 GLY A CA 1
ATOM 659 C C . GLY A 1 84 ? -4.721 -11.510 2.856 1.00 76.12 84 GLY A C 1
ATOM 660 O O . GLY A 1 84 ? -3.589 -11.901 2.576 1.00 76.12 84 GLY A O 1
ATOM 661 N N . ALA A 1 85 ? -4.918 -10.561 3.778 1.00 78.50 85 ALA A N 1
ATOM 662 C CA . ALA A 1 85 ? -3.817 -9.941 4.512 1.00 78.50 85 ALA A CA 1
ATOM 663 C C . ALA A 1 85 ? -2.973 -10.970 5.279 1.00 78.50 85 ALA A C 1
ATOM 665 O O . ALA A 1 85 ? -1.741 -10.914 5.219 1.00 78.50 85 ALA A O 1
ATOM 666 N N . ARG A 1 86 ? -3.624 -11.914 5.976 1.00 75.12 86 ARG A N 1
ATOM 667 C CA . ARG A 1 86 ? -2.951 -12.995 6.710 1.00 75.12 86 ARG A CA 1
ATOM 668 C C . ARG A 1 86 ? -2.238 -13.951 5.773 1.00 75.12 86 ARG A C 1
ATOM 670 O O . ARG A 1 86 ? -1.084 -14.263 6.029 1.00 75.12 86 ARG A O 1
ATOM 677 N N . GLU A 1 87 ? -2.878 -14.373 4.690 1.00 79.06 87 GLU A N 1
ATOM 678 C CA . GLU A 1 87 ? -2.260 -15.289 3.730 1.00 79.06 87 GLU A CA 1
ATOM 679 C C . GLU A 1 87 ? -1.018 -14.674 3.072 1.00 79.06 87 GLU 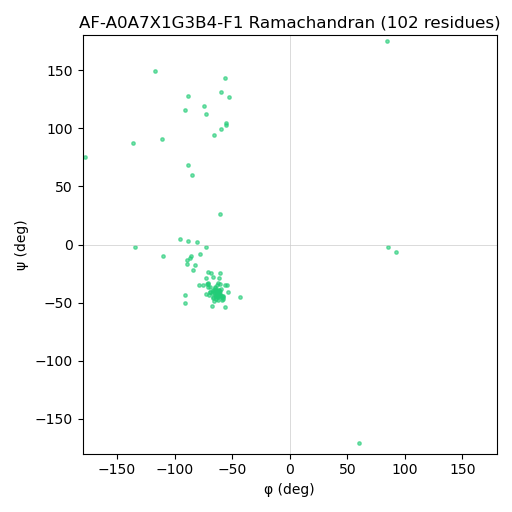A C 1
ATOM 681 O O . GLU A 1 87 ? 0.046 -15.298 3.051 1.00 79.06 87 GLU A O 1
ATOM 686 N N . CYS A 1 88 ? -1.108 -13.413 2.639 1.00 74.62 88 CYS A N 1
ATOM 687 C CA . CYS A 1 88 ? 0.029 -12.678 2.085 1.00 74.62 88 CYS A CA 1
ATOM 688 C C . CYS A 1 88 ? 1.169 -12.548 3.107 1.00 74.62 88 CYS A C 1
ATOM 690 O O . CYS A 1 88 ? 2.335 -12.746 2.766 1.00 74.62 88 CYS A O 1
ATOM 692 N N . PHE A 1 89 ? 0.838 -12.242 4.366 1.00 74.12 89 PHE A N 1
ATOM 693 C CA . PHE A 1 89 ? 1.819 -12.114 5.444 1.00 74.12 89 PHE A CA 1
ATOM 694 C C . PHE A 1 89 ? 2.488 -13.448 5.772 1.00 74.12 89 PHE A C 1
ATOM 696 O O . PHE A 1 89 ? 3.710 -13.518 5.872 1.00 74.12 89 PHE A O 1
ATOM 703 N N . SER A 1 90 ? 1.702 -14.520 5.891 1.00 76.00 90 SER A N 1
ATOM 704 C CA . SER A 1 90 ? 2.197 -15.870 6.143 1.00 76.00 90 SER A CA 1
ATOM 705 C C . SER A 1 90 ? 3.104 -16.343 5.016 1.00 76.00 90 SER A C 1
ATOM 707 O O . SER A 1 90 ? 4.187 -16.840 5.297 1.00 76.00 90 SER A O 1
ATOM 709 N N . ARG A 1 91 ? 2.724 -16.130 3.750 1.00 74.81 91 ARG A N 1
ATOM 710 C CA . ARG A 1 91 ? 3.563 -16.483 2.597 1.00 74.81 91 ARG A CA 1
ATOM 711 C C . ARG A 1 91 ? 4.873 -15.699 2.568 1.00 74.81 91 ARG A C 1
ATOM 713 O O . ARG A 1 91 ? 5.898 -16.236 2.164 1.00 74.81 91 ARG A O 1
ATOM 720 N N . HIS A 1 92 ? 4.845 -14.445 3.010 1.00 69.50 92 HIS A N 1
ATOM 721 C CA . HIS A 1 92 ? 6.047 -13.631 3.112 1.00 69.50 92 HIS A CA 1
ATOM 722 C C . HIS A 1 92 ? 6.992 -14.101 4.230 1.00 69.50 92 HIS A C 1
ATOM 724 O O . HIS A 1 92 ? 8.198 -14.171 4.018 1.00 69.50 92 HIS A O 1
ATOM 730 N N . LEU A 1 93 ? 6.451 -14.439 5.405 1.00 67.62 93 LEU A N 1
ATOM 731 C CA . LEU A 1 93 ? 7.229 -14.860 6.577 1.00 67.62 93 LEU A CA 1
ATOM 732 C C . LEU A 1 93 ? 7.781 -16.281 6.476 1.00 67.62 93 LEU A C 1
ATOM 734 O O . LEU A 1 93 ? 8.864 -16.539 6.992 1.00 67.62 93 LEU A O 1
ATOM 738 N N . LEU A 1 94 ? 7.044 -17.203 5.853 1.00 63.50 94 LEU A N 1
ATOM 739 C CA . LEU A 1 94 ? 7.442 -18.611 5.791 1.00 63.50 94 LEU A CA 1
ATOM 740 C C . LEU A 1 94 ? 8.385 -18.941 4.620 1.00 63.50 94 LEU A C 1
ATOM 742 O O . LEU A 1 94 ? 8.878 -20.065 4.560 1.00 63.50 94 LEU A O 1
ATOM 746 N N . GLY A 1 95 ? 8.608 -18.026 3.665 1.00 61.00 95 GLY A N 1
ATOM 747 C CA . GLY A 1 95 ? 9.045 -18.444 2.325 1.00 61.00 95 GLY A CA 1
ATOM 748 C C . GLY A 1 95 ? 7.986 -19.366 1.691 1.00 61.00 95 GLY A C 1
ATOM 749 O O . GLY A 1 95 ? 6.886 -19.467 2.237 1.00 61.00 95 GLY A O 1
ATOM 750 N N . PRO A 1 96 ? 8.227 -20.029 0.541 1.00 49.69 96 PRO A N 1
ATOM 751 C CA . PRO A 1 96 ? 7.268 -20.997 0.009 1.00 49.69 96 PRO A CA 1
ATOM 752 C C . PRO A 1 96 ? 6.977 -22.051 1.083 1.00 49.69 96 PRO A C 1
ATOM 754 O O . PRO A 1 96 ? 7.812 -22.902 1.375 1.00 49.69 96 PRO A O 1
ATOM 757 N N . ALA A 1 97 ? 5.803 -21.948 1.710 1.00 46.38 97 ALA A N 1
ATOM 758 C CA . ALA A 1 97 ? 5.391 -22.888 2.734 1.00 46.38 97 ALA A CA 1
ATOM 759 C C . ALA A 1 97 ? 5.363 -24.286 2.097 1.00 46.38 97 ALA A C 1
ATOM 761 O O . ALA A 1 97 ? 4.786 -24.428 1.010 1.00 46.38 97 ALA A O 1
ATOM 762 N N . PRO A 1 98 ? 5.970 -25.311 2.725 1.00 46.03 98 PRO A N 1
ATOM 763 C CA . PRO A 1 98 ? 5.838 -26.670 2.231 1.00 46.03 98 PRO A CA 1
ATOM 764 C C . PRO A 1 98 ? 4.345 -27.019 2.156 1.00 46.03 98 PRO A C 1
ATOM 766 O O . PRO A 1 98 ? 3.567 -26.556 3.004 1.00 46.03 98 PRO A O 1
ATOM 769 N N . PRO A 1 99 ? 3.923 -27.781 1.129 1.00 46.75 99 PRO A N 1
ATOM 770 C CA . PRO A 1 99 ? 2.526 -28.138 0.952 1.00 46.75 99 PRO A CA 1
ATOM 771 C C . PRO A 1 99 ? 2.027 -28.754 2.253 1.00 46.75 99 PRO A C 1
ATOM 773 O O . PRO A 1 99 ? 2.649 -29.671 2.788 1.00 46.75 99 PRO A O 1
ATOM 776 N N . ARG A 1 100 ? 0.921 -28.221 2.784 1.00 56.00 100 ARG A N 1
ATOM 777 C CA . ARG A 1 100 ? 0.203 -28.866 3.880 1.00 56.00 100 ARG A CA 1
ATOM 778 C C . ARG A 1 100 ? -0.217 -30.230 3.352 1.00 56.00 100 ARG A C 1
ATOM 780 O O . ARG A 1 100 ? -1.168 -30.321 2.581 1.00 56.00 100 ARG A O 1
ATOM 787 N N . THR A 1 101 ? 0.540 -31.265 3.698 1.00 52.09 101 THR A N 1
ATOM 788 C CA . THR A 1 101 ? 0.161 -32.647 3.452 1.00 52.09 101 THR A CA 1
ATOM 789 C C . THR A 1 101 ? -1.066 -32.901 4.308 1.00 52.09 101 THR A C 1
ATOM 791 O O . THR A 1 101 ? -0.972 -33.153 5.508 1.00 52.09 101 THR A O 1
ATOM 794 N N . SER A 1 102 ? -2.228 -32.731 3.687 1.00 48.38 102 SER A N 1
ATOM 795 C CA . SER A 1 102 ? -3.492 -33.290 4.128 1.00 48.38 102 SER A CA 1
ATOM 796 C C . SER A 1 102 ? -3.285 -34.796 4.261 1.00 48.38 102 SER A C 1
ATOM 798 O O . SER A 1 102 ? -3.175 -35.497 3.259 1.00 48.38 102 SER A O 1
ATOM 800 N N . ASN A 1 103 ? -3.139 -35.266 5.493 1.00 41.09 103 ASN A N 1
ATOM 801 C CA . ASN A 1 103 ? -3.079 -36.683 5.815 1.00 41.09 103 ASN A CA 1
ATOM 802 C C . ASN A 1 103 ? -4.511 -37.196 6.044 1.00 41.09 103 ASN A C 1
ATOM 804 O O . ASN A 1 103 ? -5.214 -36.580 6.851 1.00 41.09 103 ASN A O 1
ATOM 808 N N . PRO A 1 104 ? -4.959 -38.278 5.391 1.00 57.88 104 PRO A N 1
ATOM 809 C CA . PRO A 1 104 ? -5.866 -39.229 6.017 1.00 57.88 104 PRO A CA 1
ATOM 810 C C . PRO A 1 104 ? -5.100 -40.180 6.951 1.00 57.88 104 PRO A C 1
ATOM 812 O O . PRO A 1 104 ? -3.994 -40.635 6.584 1.00 57.88 104 PRO A O 1
#

Radius of gyration: 15.63 Å; Cα contacts (8 Å, |Δi|>4): 96; chains: 1; bounding box: 32×58×26 Å

Foldseek 3Di:
DPDDLPPPVPDPCLVVVVVVLVVVCVVPVLDLVSLSSQLVSCLVVLNLVSSQVSLVSSCVRPNDDLVSLLSNLSSCVSPVNPVVSVVSVCCSVCPNPDPPPPDD

pLDDT: mean 72.77, std 15.57, range [38.19, 90.75]

Mean predicted aligned error: 10.73 Å